Protein AF-A0A2E5E0V4-F1 (afdb_monomer_lite)

Secondary structure (DSSP, 8-state):
-HHHHHHHHHHHHHHHHHHHHHTS---TT----------S------GGGEEEEEE-SS-EEETTEEESSGGGS--SS--SEEEEEESSTTS-HHHHHHHHHHHHHTT-EEEEPPPP----

Foldseek 3Di:
DVVVVVVVVVVVVVVVVVVVVVPPDPPPDPPPVPPPPPPPDDDDDDPQQEWEWEDDPQWIQTVQGTDSAPVPRDDPDHHQEYEYDYPDPPDDPVSSVVNVVRCVVVPHHYDYDDDPPPPD

Radius of gyration: 24.07 Å; chains: 1; bounding box: 73×33×45 Å

pLDDT: mean 71.84, std 17.47, range [34.12, 91.56]

Sequence (120 aa):
MICRGFVDLLFILLCSTIVLLAQSVPLRGLLAEPAEAGVGGTRALHGDELALISVTETGVASDAGTGETLAELEWPQKPGTLIIVPSSEAITHHRIMQVWREAQKAGFEVELGVQPEGKS

Structure (mmCIF, N/CA/C/O backbone):
data_AF-A0A2E5E0V4-F1
#
_entry.id   AF-A0A2E5E0V4-F1
#
loop_
_atom_site.group_PDB
_atom_site.id
_atom_site.type_symbol
_atom_site.label_atom_id
_atom_site.label_alt_id
_atom_site.label_comp_id
_atom_site.label_asym_id
_atom_site.label_entity_id
_atom_site.label_seq_id
_atom_site.pdbx_PDB_ins_code
_atom_site.Cartn_x
_atom_site.Cartn_y
_atom_site.Cartn_z
_atom_site.occupancy
_atom_site.B_iso_or_equiv
_atom_site.auth_seq_id
_atom_site.auth_comp_id
_atom_site.auth_asym_id
_atom_site.auth_atom_id
_atom_site.pdbx_PDB_model_num
ATOM 1 N N . MET A 1 1 ? 52.822 -0.711 -33.756 1.00 53.72 1 MET A N 1
ATOM 2 C CA . MET A 1 1 ? 52.708 0.052 -32.488 1.00 53.72 1 MET A CA 1
ATOM 3 C C . MET A 1 1 ? 51.263 0.317 -32.043 1.00 53.72 1 MET A C 1
ATOM 5 O O . MET A 1 1 ? 51.060 0.438 -30.846 1.00 53.72 1 MET A O 1
ATOM 9 N N . ILE A 1 2 ? 50.260 0.317 -32.936 1.00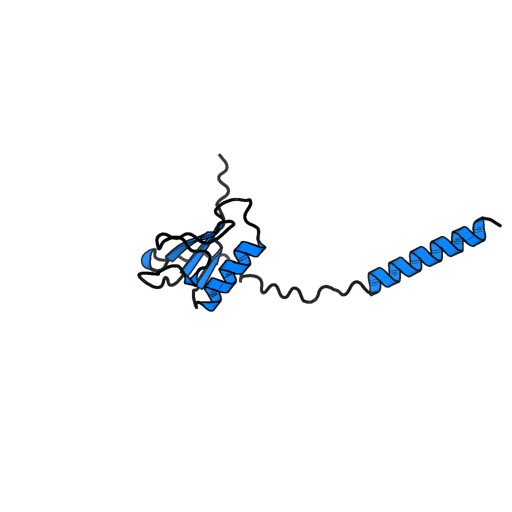 55.12 2 ILE A N 1
ATOM 10 C CA . ILE A 1 2 ? 48.830 0.530 -32.601 1.00 55.12 2 ILE A CA 1
ATOM 11 C C . ILE A 1 2 ? 48.220 -0.598 -31.739 1.00 55.12 2 ILE A C 1
ATOM 13 O O . ILE A 1 2 ? 47.411 -0.330 -30.856 1.00 55.12 2 ILE A O 1
ATOM 17 N N . CYS A 1 3 ? 48.657 -1.851 -31.917 1.00 59.25 3 CYS A N 1
ATOM 18 C CA . CYS A 1 3 ? 48.067 -2.988 -31.198 1.00 59.25 3 CYS A CA 1
ATOM 19 C C . CYS A 1 3 ? 48.337 -2.990 -29.685 1.00 59.25 3 CYS A C 1
ATOM 21 O O . CYS A 1 3 ? 47.575 -3.599 -28.947 1.00 59.25 3 CYS A O 1
ATOM 23 N N . ARG A 1 4 ? 49.394 -2.319 -29.206 1.00 68.06 4 ARG A N 1
ATOM 24 C CA . ARG A 1 4 ? 49.748 -2.326 -27.775 1.00 68.06 4 ARG A CA 1
ATOM 25 C C . ARG A 1 4 ? 48.824 -1.407 -26.968 1.00 68.06 4 ARG A C 1
ATOM 27 O O . ARG A 1 4 ? 48.266 -1.841 -25.974 1.00 68.06 4 ARG A O 1
ATOM 34 N N . GLY A 1 5 ? 48.556 -0.203 -27.483 1.00 75.50 5 GLY A N 1
ATOM 35 C CA . GLY A 1 5 ? 47.611 0.732 -26.859 1.00 75.50 5 GLY A CA 1
ATOM 36 C C . GLY A 1 5 ? 46.153 0.267 -26.922 1.00 75.50 5 GLY A C 1
ATOM 37 O O . GLY A 1 5 ? 45.390 0.527 -25.999 1.00 75.50 5 GLY A O 1
ATOM 38 N N . PHE A 1 6 ? 45.765 -0.466 -27.973 1.00 81.44 6 PHE A N 1
ATOM 39 C CA . PHE A 1 6 ? 44.418 -1.040 -28.071 1.00 81.44 6 PHE A CA 1
ATOM 40 C C . PHE A 1 6 ? 44.183 -2.148 -27.036 1.00 81.44 6 PHE A C 1
ATOM 42 O O . PHE A 1 6 ? 43.128 -2.187 -26.407 1.00 81.44 6 PHE A O 1
ATOM 49 N N . VAL A 1 7 ? 45.179 -3.016 -26.830 1.00 84.81 7 VAL A N 1
ATOM 50 C CA . VAL A 1 7 ? 45.111 -4.082 -25.820 1.00 84.81 7 VAL A CA 1
ATOM 51 C C . VAL A 1 7 ? 45.065 -3.492 -24.411 1.00 84.81 7 VAL A C 1
ATOM 53 O O . VAL A 1 7 ? 44.233 -3.924 -23.618 1.00 84.81 7 VAL A O 1
ATOM 56 N N . ASP A 1 8 ? 45.865 -2.462 -24.124 1.00 81.62 8 ASP A N 1
ATOM 57 C CA . ASP A 1 8 ? 45.834 -1.781 -22.824 1.00 81.62 8 ASP A CA 1
ATOM 58 C C . ASP A 1 8 ? 44.474 -1.110 -22.563 1.00 81.62 8 ASP A C 1
ATOM 60 O O . ASP A 1 8 ? 43.933 -1.209 -21.463 1.00 81.62 8 ASP A O 1
ATOM 64 N N . LEU A 1 9 ? 43.860 -0.495 -23.581 1.00 87.00 9 LEU A N 1
ATOM 65 C CA . LEU A 1 9 ? 42.538 0.127 -23.456 1.00 87.00 9 LEU A CA 1
ATOM 66 C C . LEU A 1 9 ? 41.428 -0.907 -23.201 1.00 87.00 9 LEU A C 1
ATOM 68 O O . LEU A 1 9 ? 40.582 -0.704 -22.330 1.00 87.00 9 LEU A O 1
ATOM 72 N N . LEU A 1 10 ? 41.450 -2.034 -23.921 1.00 89.19 10 LEU A N 1
ATOM 73 C CA . LEU A 1 10 ? 40.539 -3.161 -23.694 1.00 89.19 10 LEU A CA 1
ATOM 74 C C . LEU A 1 10 ? 40.698 -3.733 -22.286 1.00 89.19 10 LEU A C 1
ATOM 76 O O . LEU A 1 10 ? 39.705 -4.041 -21.631 1.00 89.19 10 LEU A O 1
ATOM 80 N N . PHE A 1 11 ? 41.937 -3.837 -21.811 1.00 90.19 11 PHE A N 1
ATOM 81 C CA . PHE A 1 11 ? 42.231 -4.342 -20.479 1.00 90.19 11 PHE A CA 1
ATOM 82 C C . PHE A 1 11 ? 41.713 -3.398 -19.388 1.00 90.19 11 PHE A C 1
ATOM 84 O O . PHE A 1 11 ? 41.083 -3.849 -18.434 1.00 90.19 11 PHE A O 1
ATOM 91 N N . ILE A 1 12 ? 41.887 -2.084 -19.558 1.00 90.19 12 ILE A N 1
ATOM 92 C CA . ILE A 1 12 ? 41.340 -1.075 -18.640 1.00 90.19 12 ILE A CA 1
ATOM 93 C C . ILE A 1 12 ? 39.805 -1.125 -18.621 1.00 90.19 12 ILE A C 1
ATOM 95 O O . ILE A 1 12 ? 39.207 -1.113 -17.544 1.00 90.19 12 ILE A O 1
ATOM 99 N N . LEU A 1 13 ? 39.158 -1.234 -19.785 1.00 90.56 13 LEU A N 1
ATOM 100 C CA . LEU A 1 13 ? 37.698 -1.358 -19.896 1.00 90.56 13 LEU A CA 1
ATOM 101 C C . LEU A 1 13 ? 37.171 -2.633 -19.229 1.00 90.56 13 LEU A C 1
ATOM 103 O O . LEU A 1 13 ? 36.180 -2.585 -18.498 1.00 90.56 13 LEU A O 1
ATOM 107 N N . LEU A 1 14 ? 37.849 -3.762 -19.436 1.00 91.56 14 LEU A N 1
ATOM 108 C CA . LEU A 1 14 ? 37.482 -5.038 -18.830 1.00 91.56 14 LEU A CA 1
ATOM 109 C C . LEU A 1 14 ? 37.613 -4.973 -17.301 1.00 91.56 14 LEU A C 1
ATOM 111 O O . LEU A 1 14 ? 36.672 -5.313 -16.587 1.00 91.56 14 LEU A O 1
ATOM 115 N N . CYS A 1 15 ? 38.744 -4.472 -16.800 1.00 88.75 15 CYS A N 1
ATOM 116 C CA . CYS A 1 15 ? 38.991 -4.307 -15.369 1.00 88.75 15 CYS A CA 1
ATOM 117 C C . CYS A 1 15 ? 37.983 -3.350 -14.718 1.00 88.75 15 CYS A C 1
ATOM 119 O O . CYS A 1 15 ? 37.451 -3.664 -13.656 1.00 88.75 15 CYS A O 1
ATOM 121 N N . SER A 1 16 ? 37.663 -2.227 -15.369 1.00 86.94 16 SER A N 1
ATOM 122 C CA . SER A 1 16 ? 36.637 -1.286 -14.901 1.00 86.94 16 SER A CA 1
ATOM 123 C C . SER A 1 16 ? 35.264 -1.956 -14.797 1.00 86.94 16 SER A C 1
ATOM 125 O O . SER A 1 16 ? 34.592 -1.848 -13.775 1.00 86.94 16 SER A O 1
ATOM 127 N N . THR A 1 17 ? 34.879 -2.737 -15.811 1.00 83.25 17 THR A N 1
ATOM 128 C CA . THR A 1 17 ? 33.597 -3.457 -15.824 1.00 83.25 17 THR A CA 1
ATOM 129 C C . THR A 1 17 ? 33.521 -4.499 -14.706 1.00 83.25 17 THR A C 1
ATOM 131 O O . THR A 1 17 ? 32.503 -4.598 -14.028 1.00 83.25 17 THR A O 1
ATOM 134 N N . ILE A 1 18 ? 34.604 -5.243 -14.459 1.00 84.00 18 ILE A N 1
ATOM 135 C CA . ILE A 1 18 ? 34.675 -6.222 -13.362 1.00 84.00 18 ILE A CA 1
ATOM 136 C C . ILE A 1 18 ? 34.565 -5.527 -12.003 1.00 84.00 18 ILE A C 1
ATOM 138 O O . ILE A 1 18 ? 33.846 -6.011 -11.135 1.00 84.00 18 ILE A O 1
ATOM 142 N N . VAL A 1 19 ? 35.231 -4.384 -11.814 1.00 81.50 19 VAL A N 1
ATOM 143 C CA . VAL A 1 19 ? 35.127 -3.602 -10.572 1.00 81.50 19 VAL A CA 1
ATOM 144 C C . VAL A 1 19 ? 33.713 -3.050 -10.385 1.00 81.50 19 VAL A C 1
ATOM 146 O O . VAL A 1 19 ? 33.182 -3.147 -9.284 1.00 81.50 19 VAL A O 1
ATOM 149 N N . LEU A 1 20 ? 33.070 -2.547 -11.443 1.00 77.06 20 LEU A N 1
ATOM 150 C CA . LEU A 1 20 ? 31.675 -2.094 -11.399 1.00 77.06 20 LEU A CA 1
ATOM 151 C C . LEU A 1 20 ? 30.708 -3.238 -11.062 1.00 77.06 20 LEU A C 1
ATOM 153 O O . LEU A 1 20 ? 29.798 -3.052 -10.261 1.00 77.06 20 LEU A O 1
ATOM 157 N N . LEU A 1 21 ? 30.925 -4.433 -11.616 1.00 70.25 21 LEU A N 1
ATOM 158 C CA . LEU A 1 21 ? 30.147 -5.628 -11.282 1.00 70.25 21 LEU A CA 1
ATOM 159 C C . LEU A 1 21 ? 30.424 -6.109 -9.849 1.00 70.25 21 LEU A C 1
ATOM 161 O O . LEU A 1 21 ? 29.501 -6.523 -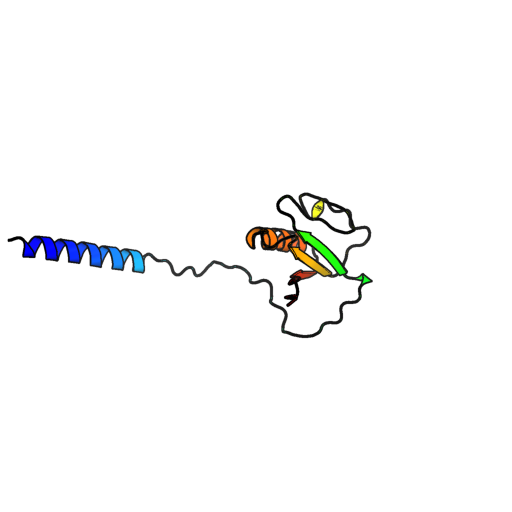9.156 1.00 70.25 21 LEU A O 1
ATOM 165 N N . ALA A 1 22 ? 31.660 -6.012 -9.360 1.00 69.44 22 ALA A N 1
ATOM 166 C CA . ALA A 1 22 ? 32.012 -6.375 -7.986 1.00 69.44 22 ALA A CA 1
ATOM 167 C C . ALA A 1 22 ? 31.484 -5.364 -6.950 1.00 69.44 22 ALA A C 1
ATOM 169 O O . ALA A 1 22 ? 31.159 -5.744 -5.828 1.00 69.44 22 ALA A O 1
ATOM 170 N N . GLN A 1 23 ? 31.375 -4.086 -7.328 1.00 56.03 23 GLN A N 1
AT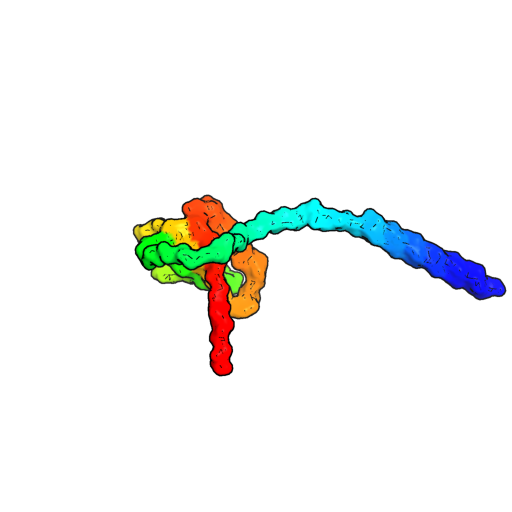OM 171 C CA . GLN A 1 23 ? 30.723 -3.032 -6.546 1.00 56.03 23 GLN A CA 1
ATOM 172 C C . GLN A 1 23 ? 29.211 -2.964 -6.766 1.00 56.03 23 GLN A C 1
ATOM 174 O O . GLN A 1 23 ? 28.547 -2.174 -6.090 1.00 56.03 23 GLN A O 1
ATOM 179 N N . SER A 1 24 ? 28.644 -3.786 -7.657 1.00 45.38 24 SER A N 1
ATOM 180 C CA . SER A 1 24 ? 27.205 -4.020 -7.668 1.00 45.38 24 SER A CA 1
ATOM 181 C C . SER A 1 24 ? 26.878 -4.791 -6.396 1.00 45.38 24 SER A C 1
ATOM 183 O O . SER A 1 24 ? 26.940 -6.015 -6.305 1.00 45.38 24 SER A O 1
ATOM 185 N N . VAL A 1 25 ? 26.650 -4.016 -5.339 1.00 53.81 25 VAL A N 1
ATOM 186 C CA . VAL A 1 25 ? 26.105 -4.488 -4.082 1.00 53.81 25 VAL A CA 1
ATOM 187 C C . VAL A 1 25 ? 24.909 -5.349 -4.474 1.00 53.81 25 VAL A C 1
ATOM 189 O O . VAL A 1 25 ? 24.013 -4.835 -5.153 1.00 53.81 25 VAL A O 1
ATOM 192 N N . PRO A 1 26 ? 24.868 -6.649 -4.124 1.00 47.03 26 PRO A N 1
ATOM 193 C CA . PRO A 1 26 ? 23.620 -7.369 -4.257 1.00 47.03 26 PRO A CA 1
ATOM 194 C C . PRO A 1 26 ? 22.630 -6.542 -3.449 1.00 47.03 26 PRO A C 1
ATOM 196 O O . PRO A 1 26 ? 22.895 -6.293 -2.273 1.00 47.03 26 PRO A O 1
ATOM 199 N N . LEU A 1 27 ? 21.553 -6.058 -4.073 1.00 44.16 27 LEU A N 1
ATOM 200 C CA . LEU A 1 27 ? 20.454 -5.348 -3.412 1.00 44.16 27 LEU A CA 1
ATOM 201 C C . LEU A 1 27 ? 19.730 -6.321 -2.457 1.00 44.16 27 LEU A C 1
ATOM 203 O O . LEU A 1 27 ? 18.546 -6.607 -2.581 1.00 44.16 27 LEU A O 1
ATOM 207 N N . ARG A 1 28 ? 20.469 -6.880 -1.498 1.00 43.69 28 ARG A N 1
ATOM 208 C CA . ARG A 1 28 ? 20.006 -7.553 -0.299 1.00 43.69 28 ARG A CA 1
ATOM 209 C C . ARG A 1 28 ? 19.521 -6.437 0.605 1.00 43.69 28 ARG A C 1
ATOM 211 O O . ARG A 1 28 ? 20.282 -5.927 1.419 1.00 43.69 28 ARG A O 1
ATOM 218 N N . GLY A 1 29 ? 18.286 -6.004 0.394 1.00 43.22 29 GLY A N 1
ATOM 219 C CA . GLY A 1 29 ? 17.699 -4.992 1.263 1.00 43.22 29 GLY A CA 1
ATOM 220 C C . GLY A 1 29 ? 16.795 -3.964 0.610 1.00 43.22 29 GLY A C 1
ATOM 221 O O . GLY A 1 29 ? 16.491 -2.978 1.268 1.00 43.22 29 GLY A O 1
ATOM 222 N N . LEU A 1 30 ? 16.237 -4.209 -0.579 1.00 35.59 30 LEU A N 1
ATOM 223 C CA . LEU A 1 30 ? 14.814 -3.885 -0.686 1.00 35.59 30 LEU A CA 1
ATOM 224 C C . LEU A 1 30 ? 14.083 -4.940 0.152 1.00 35.59 30 LEU A C 1
ATOM 226 O O . LEU A 1 30 ? 13.529 -5.902 -0.366 1.00 35.59 30 LEU A O 1
ATOM 230 N N . LEU A 1 31 ? 14.114 -4.744 1.476 1.00 41.22 31 LEU A N 1
ATOM 231 C CA . LEU A 1 31 ? 13.027 -5.124 2.373 1.00 41.22 31 LEU A CA 1
ATOM 232 C C . LEU A 1 31 ? 11.807 -4.303 1.928 1.00 41.22 31 LEU A C 1
ATOM 234 O O . LEU A 1 31 ? 11.318 -3.421 2.623 1.00 41.22 31 LEU A O 1
ATOM 238 N N . ALA A 1 32 ? 11.337 -4.545 0.706 1.00 44.22 32 ALA A N 1
ATOM 239 C CA . ALA A 1 32 ? 9.917 -4.534 0.499 1.00 44.22 32 ALA A CA 1
ATOM 240 C C . ALA A 1 32 ? 9.477 -5.717 1.348 1.00 44.22 32 ALA A C 1
ATOM 242 O O . ALA A 1 32 ? 9.672 -6.855 0.936 1.00 44.22 32 ALA A O 1
ATOM 243 N N . GLU A 1 33 ? 9.034 -5.454 2.579 1.00 43.03 33 GLU A N 1
ATOM 244 C CA . GLU A 1 33 ? 8.068 -6.333 3.221 1.00 43.03 33 GLU A CA 1
ATOM 245 C C . GLU A 1 33 ? 7.003 -6.536 2.144 1.00 43.03 33 GLU A C 1
ATOM 247 O O . GLU A 1 33 ? 6.296 -5.576 1.810 1.00 43.03 33 GLU A O 1
ATOM 252 N N . PRO A 1 34 ? 7.007 -7.689 1.448 1.00 46.28 34 PRO A N 1
ATOM 253 C CA . PRO A 1 34 ? 5.985 -7.920 0.461 1.00 46.28 34 PRO A CA 1
ATOM 254 C C . PRO A 1 34 ? 4.699 -7.877 1.271 1.00 46.28 34 PRO A C 1
ATOM 256 O O . PRO A 1 34 ? 4.636 -8.498 2.335 1.00 46.28 34 PRO A O 1
ATOM 259 N N . ALA A 1 35 ? 3.702 -7.119 0.812 1.00 47.62 35 ALA A N 1
ATOM 260 C CA . ALA A 1 35 ? 2.357 -7.317 1.324 1.00 47.62 35 ALA A CA 1
ATOM 261 C C . ALA A 1 35 ? 2.131 -8.832 1.302 1.00 47.62 35 ALA A C 1
ATOM 263 O O . ALA A 1 35 ? 2.396 -9.449 0.265 1.00 47.62 35 ALA A O 1
ATOM 264 N N . GLU A 1 36 ? 1.812 -9.431 2.453 1.00 45.75 36 GLU A N 1
ATOM 265 C CA . GLU A 1 36 ? 1.598 -10.870 2.542 1.00 45.75 36 GLU A CA 1
ATOM 266 C C . GLU A 1 36 ? 0.549 -11.217 1.490 1.00 45.75 36 GLU A C 1
ATOM 268 O O . GLU A 1 36 ? -0.631 -10.902 1.635 1.00 45.75 36 GLU A O 1
ATOM 273 N N . ALA A 1 37 ? 0.999 -11.767 0.361 1.00 47.75 37 ALA A N 1
ATOM 274 C CA . ALA A 1 37 ? 0.107 -12.207 -0.685 1.00 47.75 37 ALA A CA 1
ATOM 275 C C . ALA A 1 37 ? -0.634 -13.385 -0.070 1.00 47.75 37 ALA A C 1
ATOM 277 O O . ALA A 1 37 ? -0.042 -14.448 0.136 1.00 47.75 37 ALA A O 1
ATOM 278 N N . GLY A 1 38 ? -1.881 -13.129 0.331 1.00 43.53 38 GLY A N 1
ATOM 279 C CA . GLY A 1 38 ? -2.715 -14.072 1.052 1.00 43.53 38 GLY A CA 1
ATOM 280 C C . GLY A 1 38 ? -2.627 -15.453 0.420 1.00 43.53 38 GLY A C 1
ATOM 281 O O . GLY A 1 38 ? -2.663 -15.605 -0.804 1.00 43.53 38 GLY A O 1
ATOM 282 N N . VAL A 1 39 ? -2.462 -16.461 1.273 1.00 37.72 39 VAL A N 1
ATOM 283 C CA . VAL A 1 39 ? -2.446 -17.870 0.883 1.00 37.72 39 VAL A CA 1
ATOM 284 C C . VAL A 1 39 ? -3.751 -18.122 0.137 1.00 37.72 39 VAL A C 1
ATOM 286 O O . VAL A 1 39 ? -4.807 -18.067 0.757 1.00 37.72 39 VAL A O 1
ATOM 289 N N . GLY A 1 40 ? -3.687 -18.293 -1.188 1.00 34.12 40 GLY A N 1
ATOM 290 C CA . GLY A 1 40 ? -4.860 -18.369 -2.059 1.00 34.12 40 GLY A CA 1
ATOM 291 C C . GLY A 1 40 ? -5.965 -19.231 -1.449 1.00 34.12 40 GLY A C 1
ATOM 292 O O . GLY A 1 40 ? -5.850 -20.453 -1.376 1.00 34.12 40 GLY A O 1
ATOM 293 N N . GLY A 1 41 ? -7.015 -18.566 -0.977 1.00 40.47 41 GLY A N 1
ATOM 294 C CA . GLY A 1 41 ? -8.111 -19.150 -0.227 1.00 40.47 41 GLY A CA 1
ATOM 295 C C . GLY A 1 41 ? -9.303 -18.207 -0.289 1.00 40.47 41 GLY A C 1
ATOM 296 O O . GLY A 1 41 ? -9.158 -16.992 -0.198 1.00 40.47 41 GLY A O 1
ATOM 297 N N . THR A 1 42 ? -10.494 -18.758 -0.491 1.00 42.31 42 THR A N 1
ATOM 298 C CA . THR A 1 42 ? -11.730 -17.975 -0.504 1.00 42.31 42 THR A CA 1
ATOM 299 C C . THR A 1 42 ? -12.125 -17.666 0.939 1.00 42.31 42 THR A C 1
ATOM 301 O O . THR A 1 42 ? -12.784 -18.481 1.589 1.00 42.31 42 THR A O 1
ATOM 304 N N . ARG A 1 43 ? -11.700 -16.514 1.467 1.00 48.34 43 ARG A N 1
ATOM 305 C CA . ARG A 1 43 ? -12.206 -15.990 2.742 1.00 48.34 43 ARG A CA 1
ATOM 306 C C . ARG A 1 43 ? -13.492 -15.219 2.450 1.00 48.34 43 ARG A C 1
ATOM 308 O O . ARG A 1 43 ? -13.482 -14.240 1.713 1.00 48.34 43 ARG A O 1
ATOM 315 N N . ALA A 1 44 ? -14.614 -15.696 2.980 1.00 50.22 44 ALA A N 1
ATOM 316 C CA . ALA A 1 44 ? -15.869 -14.960 2.917 1.00 50.22 44 ALA A CA 1
ATOM 317 C C . ALA A 1 44 ? -15.807 -13.822 3.944 1.00 50.22 44 ALA A C 1
ATOM 319 O O . ALA A 1 44 ? -15.917 -14.064 5.145 1.00 50.22 44 ALA A O 1
ATOM 320 N N . LEU A 1 45 ? -15.579 -12.600 3.472 1.00 54.84 45 LEU A N 1
ATOM 321 C CA . LEU A 1 45 ? -15.649 -11.392 4.290 1.00 54.84 45 LEU A CA 1
ATOM 322 C C . LEU A 1 45 ? -17.116 -10.936 4.341 1.00 54.84 45 LEU A C 1
ATOM 324 O O . LEU A 1 45 ? -17.779 -10.865 3.305 1.00 54.84 45 LEU A O 1
ATOM 328 N N . HIS A 1 46 ? -17.650 -10.691 5.539 1.00 51.28 46 HIS A N 1
ATOM 329 C CA . HIS A 1 46 ? -18.989 -10.114 5.692 1.00 51.28 46 HIS A CA 1
ATOM 330 C C . HIS A 1 46 ? -18.927 -8.610 5.392 1.00 51.28 46 HIS A C 1
ATOM 332 O O . HIS A 1 46 ? -18.005 -7.927 5.830 1.00 51.28 46 HIS A O 1
ATOM 338 N N . GLY A 1 47 ? -19.902 -8.098 4.633 1.00 55.28 47 GLY A N 1
ATOM 339 C CA . GLY A 1 47 ? -19.889 -6.722 4.112 1.00 55.28 47 GLY A CA 1
ATOM 340 C C . GLY A 1 47 ? -19.828 -5.626 5.181 1.00 55.28 47 GLY A C 1
ATOM 341 O O . GLY A 1 47 ? -19.281 -4.564 4.914 1.00 55.28 47 GLY A O 1
ATOM 342 N N . ASP A 1 48 ? -20.298 -5.904 6.397 1.00 61.06 48 ASP A N 1
ATOM 343 C CA . ASP A 1 48 ? -20.308 -4.936 7.503 1.00 61.06 48 ASP A CA 1
ATOM 344 C C . ASP A 1 48 ? -18.912 -4.700 8.119 1.00 61.06 48 ASP A C 1
ATOM 346 O O . ASP A 1 48 ? -18.729 -3.790 8.926 1.00 61.06 48 ASP A O 1
ATOM 350 N N . GLU A 1 49 ? -17.913 -5.503 7.737 1.00 69.50 49 GLU A N 1
ATOM 351 C CA . GLU A 1 49 ? -16.527 -5.381 8.207 1.00 69.50 49 GLU A CA 1
ATOM 352 C C . GLU A 1 49 ? -15.585 -4.807 7.140 1.00 69.50 49 GLU A C 1
ATOM 354 O O . GLU A 1 49 ? -14.393 -4.645 7.407 1.00 69.50 49 GLU A O 1
ATOM 359 N N . LEU A 1 50 ? -16.105 -4.477 5.952 1.00 75.94 50 LEU A N 1
ATOM 360 C CA . LEU A 1 50 ? -15.315 -4.063 4.797 1.00 75.94 50 LEU A CA 1
ATOM 361 C C . LEU A 1 50 ? -15.517 -2.590 4.466 1.00 75.94 50 LEU A C 1
ATOM 363 O O . LEU A 1 50 ? -16.641 -2.115 4.333 1.00 75.94 50 LEU A O 1
ATOM 367 N N . ALA A 1 51 ? -14.413 -1.890 4.230 1.00 81.00 51 ALA A N 1
ATOM 368 C CA . ALA A 1 51 ? -14.434 -0.593 3.570 1.00 81.00 51 ALA A CA 1
ATOM 369 C C . ALA A 1 51 ? -13.574 -0.612 2.315 1.00 81.00 51 ALA A C 1
ATOM 371 O O . ALA A 1 51 ? -12.478 -1.175 2.306 1.00 81.00 51 ALA A O 1
ATOM 372 N N . LEU A 1 52 ? -14.060 0.042 1.264 1.00 83.56 52 LEU A N 1
ATOM 373 C CA . 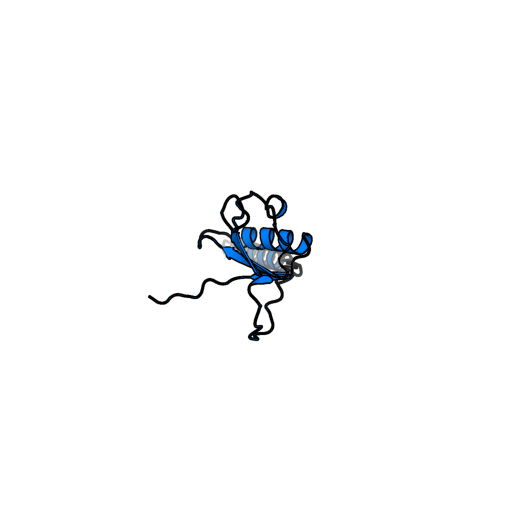LEU A 1 52 ? -13.337 0.194 0.013 1.00 83.56 52 LEU A CA 1
ATOM 374 C C . LEU A 1 52 ? -12.754 1.604 -0.076 1.00 83.56 52 LEU A C 1
ATOM 376 O O . LEU A 1 52 ? -13.451 2.589 0.158 1.00 83.56 52 LEU A O 1
ATOM 380 N N . ILE A 1 53 ? -11.472 1.696 -0.422 1.00 87.94 53 ILE A N 1
ATOM 381 C CA . ILE A 1 53 ? -10.801 2.964 -0.695 1.00 87.94 53 ILE A CA 1
ATOM 382 C C . ILE A 1 53 ? -10.298 2.966 -2.123 1.00 87.94 53 ILE A C 1
ATOM 384 O O . ILE A 1 53 ? -9.497 2.123 -2.522 1.00 87.94 53 ILE A O 1
ATOM 388 N N . SER A 1 54 ? -10.716 3.987 -2.856 1.00 87.81 54 SER A N 1
ATOM 389 C CA . SER A 1 54 ? -10.163 4.346 -4.147 1.00 87.81 54 SER A CA 1
ATOM 390 C C . SER A 1 54 ? -8.970 5.284 -3.962 1.00 87.81 54 SER A C 1
ATOM 392 O O . SER A 1 54 ? -9.099 6.378 -3.410 1.00 87.81 54 SER A O 1
ATOM 394 N N . VAL A 1 55 ? -7.799 4.885 -4.448 1.00 87.94 55 VAL A N 1
ATOM 395 C CA . VAL A 1 55 ? -6.582 5.705 -4.424 1.00 87.94 55 VAL A CA 1
ATOM 396 C C . VAL A 1 55 ? -6.487 6.516 -5.703 1.00 87.94 55 VAL A C 1
ATOM 398 O O . VAL A 1 55 ? -6.482 5.950 -6.793 1.00 87.94 55 VAL A O 1
ATOM 401 N N . THR A 1 56 ? -6.365 7.831 -5.553 1.00 88.25 56 THR A N 1
ATOM 402 C CA . THR A 1 56 ? -6.190 8.790 -6.651 1.00 88.25 56 THR A CA 1
ATOM 403 C C . THR A 1 56 ? -4.764 9.349 -6.652 1.00 88.25 56 THR A C 1
ATOM 405 O O . THR A 1 56 ? -3.963 9.060 -5.756 1.00 88.25 56 THR A O 1
ATOM 408 N N . GLU A 1 57 ? -4.423 10.164 -7.652 1.00 83.81 57 GLU A N 1
ATOM 409 C CA . GLU A 1 57 ? -3.097 10.794 -7.742 1.00 83.81 57 GLU A CA 1
ATOM 410 C C . GLU A 1 57 ? -2.802 11.705 -6.544 1.00 83.81 57 GLU A C 1
ATOM 412 O O . GLU A 1 57 ? -1.677 11.737 -6.049 1.00 83.81 57 GLU A O 1
ATOM 417 N N . THR A 1 58 ? -3.822 12.407 -6.048 1.00 82.81 58 THR A N 1
ATOM 418 C CA . THR A 1 58 ? -3.681 13.437 -5.012 1.00 82.81 58 THR A CA 1
ATOM 419 C C . THR A 1 58 ? -4.159 12.988 -3.635 1.00 82.81 58 THR A C 1
ATOM 421 O O . THR A 1 58 ? -3.862 13.651 -2.651 1.00 82.81 58 THR A O 1
ATOM 424 N N . GLY A 1 59 ? -4.877 11.867 -3.527 1.00 87.31 59 GLY A N 1
ATOM 425 C CA . GLY A 1 59 ? -5.553 11.519 -2.278 1.00 87.31 59 GLY A CA 1
ATOM 426 C C . GLY A 1 59 ? -6.204 10.144 -2.266 1.00 87.31 59 GLY A C 1
ATOM 427 O O . GLY A 1 59 ? -5.906 9.278 -3.094 1.00 87.31 59 GLY A O 1
ATOM 428 N N . VAL A 1 60 ? -7.114 9.963 -1.322 1.00 89.62 60 VAL A N 1
ATOM 429 C CA . VAL A 1 60 ? -7.921 8.765 -1.110 1.00 89.62 60 VAL A CA 1
ATOM 430 C C . VAL A 1 60 ? -9.400 9.138 -1.056 1.00 89.62 60 VAL A C 1
ATOM 432 O O . VAL A 1 60 ? -9.780 10.170 -0.505 1.00 89.62 60 VAL A O 1
ATOM 435 N N . ALA A 1 61 ? -10.236 8.292 -1.645 1.00 86.56 61 ALA A N 1
ATOM 436 C CA . ALA A 1 61 ? -11.683 8.444 -1.666 1.00 86.56 61 ALA A CA 1
ATOM 437 C C . ALA A 1 61 ? -12.351 7.171 -1.139 1.00 86.56 61 ALA A C 1
ATOM 439 O O . ALA A 1 61 ? -11.917 6.063 -1.441 1.00 86.56 61 ALA A O 1
ATOM 440 N N . SER A 1 62 ? -13.405 7.344 -0.356 1.00 86.69 62 SER A N 1
ATOM 441 C CA . SER A 1 62 ? -14.210 6.304 0.284 1.00 86.69 62 SER A CA 1
ATOM 442 C C . SER A 1 62 ? -15.665 6.774 0.328 1.00 86.69 62 SER A C 1
ATOM 444 O O . SER A 1 62 ? -15.946 7.956 0.121 1.00 86.69 62 SER A O 1
ATOM 446 N N . ASP A 1 63 ? -16.590 5.884 0.676 1.00 79.81 63 ASP A N 1
ATOM 447 C CA . ASP A 1 63 ? -17.967 6.257 1.026 1.00 79.81 63 ASP A CA 1
ATOM 448 C C . ASP A 1 63 ? -18.019 7.220 2.231 1.00 79.81 63 ASP A C 1
ATOM 450 O O . ASP A 1 63 ? -18.968 7.986 2.387 1.00 79.81 63 ASP A O 1
ATOM 454 N N . ALA A 1 64 ? -16.964 7.228 3.055 1.00 78.44 64 ALA A N 1
ATOM 455 C CA . ALA A 1 64 ? -16.755 8.173 4.153 1.00 78.44 64 ALA A CA 1
ATOM 456 C C . ALA A 1 64 ? -16.371 9.597 3.694 1.00 78.44 64 ALA A C 1
ATOM 458 O O . ALA A 1 64 ? -16.405 10.530 4.493 1.00 78.44 64 ALA A O 1
ATOM 459 N N . GLY A 1 65 ? -15.985 9.779 2.426 1.00 84.06 65 GLY A N 1
ATOM 460 C CA . GLY A 1 65 ? -15.561 11.062 1.868 1.00 84.06 65 GLY A CA 1
ATOM 461 C C . GLY A 1 65 ? -14.221 10.999 1.135 1.00 84.06 65 GLY A C 1
ATOM 462 O O . GLY A 1 65 ? -13.730 9.936 0.756 1.00 84.06 65 GLY A O 1
ATOM 463 N N . THR A 1 66 ? -13.625 12.169 0.917 1.00 86.62 66 THR A N 1
ATOM 464 C CA . THR A 1 66 ? -12.346 12.330 0.211 1.00 86.62 66 THR A CA 1
ATOM 465 C C . THR A 1 66 ? -11.351 13.081 1.082 1.00 86.62 66 THR A C 1
ATOM 467 O O . THR A 1 66 ? -11.706 14.118 1.638 1.00 86.62 66 THR A O 1
ATOM 470 N N . GLY A 1 67 ? -10.110 12.605 1.139 1.00 86.25 67 GLY A N 1
ATOM 471 C CA . GLY A 1 67 ? -9.008 13.261 1.845 1.00 86.25 67 GLY A CA 1
ATOM 472 C C . GLY A 1 67 ? -7.687 13.088 1.103 1.00 86.25 67 GLY A C 1
ATOM 473 O O . GLY A 1 67 ? -7.577 12.264 0.193 1.00 86.25 67 GLY A O 1
ATOM 474 N N . GLU A 1 68 ? -6.662 13.848 1.473 1.00 84.75 68 GLU A N 1
ATOM 475 C CA . GLU A 1 68 ? -5.304 13.643 0.946 1.00 84.75 68 GLU A CA 1
ATOM 476 C C . GLU A 1 68 ? -4.666 12.382 1.550 1.00 84.75 68 GLU A C 1
ATOM 478 O O . GLU A 1 68 ? -3.889 11.671 0.892 1.00 84.75 68 GLU A O 1
ATOM 483 N N . THR A 1 69 ? -5.056 12.077 2.790 1.00 83.12 69 THR A N 1
ATOM 484 C CA . THR A 1 69 ? -4.583 10.942 3.581 1.00 83.12 69 THR A CA 1
ATOM 485 C C . THR A 1 69 ? -5.730 10.134 4.184 1.00 83.12 69 THR A C 1
ATOM 487 O O . THR A 1 69 ? -6.846 10.613 4.376 1.00 83.12 69 THR A O 1
ATOM 490 N N . LEU A 1 70 ? -5.437 8.882 4.537 1.00 83.62 70 LEU A N 1
ATOM 491 C CA . LEU A 1 70 ? -6.376 7.974 5.210 1.00 83.62 70 LEU A CA 1
ATOM 492 C C . LEU A 1 70 ? -6.881 8.494 6.565 1.00 83.62 70 LEU A C 1
ATOM 494 O O . LEU A 1 70 ? -7.965 8.115 7.005 1.00 83.62 70 LEU A O 1
ATOM 498 N N . ALA A 1 71 ? -6.082 9.331 7.231 1.00 82.38 71 ALA A N 1
ATOM 499 C CA . ALA A 1 71 ? -6.381 9.881 8.550 1.00 82.38 71 ALA A CA 1
ATOM 500 C C . ALA A 1 71 ? -7.427 11.006 8.512 1.00 82.38 71 ALA A C 1
ATOM 502 O O . ALA A 1 71 ? -8.052 11.285 9.530 1.00 82.38 71 ALA A O 1
ATOM 503 N N . GLU A 1 72 ? -7.608 11.644 7.355 1.00 83.25 72 GLU A N 1
ATOM 504 C CA . GLU A 1 72 ? -8.602 12.704 7.149 1.00 83.25 72 GLU A CA 1
ATOM 505 C C . GLU A 1 72 ? -10.004 12.153 6.876 1.00 83.25 72 GLU A C 1
ATOM 507 O O . GLU A 1 72 ? -10.978 12.900 6.912 1.00 83.25 72 GLU A O 1
ATOM 512 N N . LEU A 1 73 ? -10.119 10.852 6.600 1.00 82.81 73 LEU A N 1
ATOM 513 C CA . LEU A 1 73 ? -11.404 10.206 6.378 1.00 82.81 73 LEU A CA 1
ATOM 514 C C . LEU A 1 73 ? -12.107 9.971 7.720 1.00 82.81 73 LEU A C 1
ATOM 516 O O . LEU A 1 73 ? -11.584 9.295 8.610 1.00 82.81 73 LEU A O 1
ATOM 520 N N . GLU A 1 74 ? -13.317 10.508 7.855 1.00 80.69 74 GLU A N 1
ATOM 521 C CA . GLU A 1 74 ? -14.167 10.276 9.020 1.00 80.69 74 GLU A CA 1
ATOM 522 C C . GLU A 1 74 ? -14.871 8.925 8.887 1.00 80.69 74 GLU A C 1
ATOM 524 O O . GLU A 1 74 ? -15.875 8.786 8.196 1.00 80.69 74 GLU A O 1
ATOM 529 N N . TRP A 1 75 ? -14.337 7.906 9.555 1.00 78.88 75 TRP A N 1
ATOM 530 C CA . TRP A 1 75 ? -14.924 6.568 9.563 1.00 78.88 75 TRP A CA 1
ATOM 531 C C . TRP A 1 75 ? -16.093 6.509 10.561 1.00 78.88 75 TRP A C 1
ATOM 533 O O . TRP A 1 75 ? -15.836 6.505 11.768 1.00 78.88 75 TRP A O 1
ATOM 543 N N . PRO A 1 76 ? -17.366 6.428 10.115 1.00 72.56 76 PRO A N 1
ATOM 544 C CA . PRO A 1 76 ? -18.510 6.372 11.032 1.00 72.56 76 PRO A CA 1
ATOM 545 C C . PRO A 1 76 ? -18.473 5.123 11.925 1.00 72.56 76 PRO A C 1
ATOM 547 O O . PRO A 1 76 ? -18.897 5.157 13.078 1.00 72.56 76 PRO A O 1
ATOM 550 N N . GLN A 1 77 ? -17.908 4.033 11.407 1.00 76.75 77 GLN A N 1
ATOM 551 C CA . GLN A 1 77 ? -17.537 2.838 12.149 1.00 76.75 77 GLN A CA 1
ATOM 552 C C . GLN A 1 77 ? -16.198 2.351 11.598 1.00 76.75 77 GLN A C 1
ATOM 554 O O . GLN A 1 77 ? -15.986 2.391 10.388 1.00 76.75 77 GLN A O 1
ATOM 559 N N . LYS A 1 78 ? -15.274 1.930 12.472 1.00 74.50 78 LYS A N 1
ATOM 560 C CA . LYS A 1 78 ? -13.960 1.452 12.031 1.00 74.50 78 LYS A CA 1
ATOM 561 C C . LYS A 1 78 ? -14.137 0.097 11.319 1.00 74.50 78 LYS A C 1
ATOM 563 O O . LYS A 1 78 ? -14.496 -0.859 12.009 1.00 74.50 78 LYS A O 1
ATOM 568 N N . PRO A 1 79 ? -13.901 -0.007 9.997 1.00 76.88 79 PRO A N 1
ATOM 569 C CA . PRO A 1 79 ? -13.948 -1.291 9.301 1.00 76.88 79 PRO A CA 1
ATOM 570 C C . PRO A 1 79 ? -12.869 -2.234 9.846 1.00 76.88 79 PRO A C 1
ATOM 572 O O . PRO A 1 79 ? -11.787 -1.788 10.240 1.00 76.88 79 PRO A O 1
ATOM 575 N N . GLY A 1 80 ? -13.163 -3.535 9.870 1.00 73.56 80 GLY A N 1
ATOM 576 C CA . GLY A 1 80 ? -12.187 -4.565 10.230 1.00 73.56 80 GLY A CA 1
ATOM 577 C C . GLY A 1 80 ? -11.132 -4.739 9.139 1.00 73.56 80 GLY A C 1
ATOM 578 O O . GLY A 1 80 ? -9.939 -4.824 9.436 1.00 73.56 80 GLY A O 1
ATOM 579 N N . THR A 1 81 ? -11.568 -4.687 7.879 1.00 81.00 81 THR A N 1
ATOM 580 C CA . THR A 1 81 ? -10.733 -4.889 6.697 1.00 81.00 81 THR A CA 1
ATOM 581 C C . THR A 1 81 ? -10.917 -3.756 5.689 1.00 81.00 81 THR A C 1
ATOM 583 O O . THR A 1 81 ? -12.027 -3.310 5.395 1.00 81.00 81 THR A O 1
ATOM 586 N N . LEU A 1 82 ? -9.802 -3.289 5.137 1.00 85.00 82 LEU A N 1
ATOM 587 C CA . LEU A 1 82 ? -9.727 -2.199 4.181 1.00 85.00 82 LEU A CA 1
ATOM 588 C C . LEU A 1 82 ? -9.225 -2.710 2.834 1.00 85.00 82 LEU A C 1
ATOM 590 O O . LEU A 1 82 ? -8.115 -3.234 2.738 1.00 85.00 82 LEU A O 1
ATOM 594 N N . ILE A 1 83 ? -10.038 -2.535 1.794 1.00 84.50 83 ILE A N 1
ATOM 595 C CA . ILE A 1 83 ? -9.701 -2.905 0.421 1.00 84.50 83 ILE A CA 1
ATOM 596 C C . ILE A 1 83 ? -9.199 -1.663 -0.306 1.00 84.50 83 ILE A C 1
ATOM 598 O O . ILE A 1 83 ? -9.944 -0.704 -0.505 1.00 84.50 83 ILE A O 1
ATOM 602 N N . ILE A 1 84 ? -7.939 -1.691 -0.730 1.00 86.81 84 ILE A N 1
ATOM 603 C CA . ILE A 1 84 ? -7.328 -0.596 -1.490 1.00 86.81 84 ILE A CA 1
ATOM 604 C C . ILE A 1 84 ? -7.442 -0.899 -2.980 1.00 86.81 84 ILE A C 1
ATOM 606 O O . ILE A 1 84 ? -6.936 -1.921 -3.442 1.00 86.81 84 ILE A O 1
ATOM 610 N N . VAL A 1 85 ? -8.067 0.008 -3.728 1.00 86.50 85 VAL A N 1
ATOM 611 C CA . VAL A 1 85 ? -8.283 -0.100 -5.174 1.00 86.50 85 VAL A CA 1
ATOM 612 C C . VAL A 1 85 ? -7.701 1.138 -5.869 1.00 86.50 85 VAL A C 1
ATOM 614 O O . VAL A 1 85 ? -7.994 2.260 -5.458 1.00 86.50 85 VAL A O 1
ATOM 617 N N . PRO A 1 86 ? -6.867 0.997 -6.911 1.00 85.00 86 PRO A N 1
ATOM 618 C CA . PRO A 1 86 ? -6.439 2.140 -7.715 1.00 85.00 86 PRO A CA 1
ATOM 619 C C . PRO A 1 86 ? -7.620 2.718 -8.511 1.00 85.00 86 PRO A C 1
ATOM 621 O O . PRO A 1 86 ? -8.378 1.971 -9.124 1.00 85.00 86 PRO A O 1
ATOM 624 N N . SER A 1 87 ? -7.755 4.047 -8.563 1.00 85.81 87 SER A N 1
ATOM 625 C CA . SER A 1 87 ? -8.798 4.696 -9.373 1.00 85.81 87 SER A CA 1
ATOM 626 C C . SER A 1 87 ? -8.533 4.611 -10.880 1.00 85.81 87 SER A C 1
ATOM 628 O O . SER A 1 87 ? -9.439 4.823 -11.683 1.00 85.81 87 SER A O 1
ATOM 630 N N . SER A 1 88 ? -7.278 4.382 -11.276 1.00 81.81 88 SER A N 1
ATOM 631 C CA . SER A 1 88 ? -6.844 4.262 -12.669 1.00 81.81 88 SER A CA 1
ATOM 632 C C . SER A 1 88 ? -5.517 3.503 -12.777 1.00 81.81 88 SER A C 1
ATOM 634 O O . SER A 1 88 ? -4.765 3.392 -11.808 1.00 81.81 88 SER A O 1
ATOM 636 N N . GLU A 1 89 ? -5.186 3.037 -13.982 1.00 79.81 89 GLU A N 1
ATOM 637 C CA . GLU A 1 89 ? -3.897 2.390 -14.285 1.00 79.81 89 GLU A CA 1
ATOM 638 C C . GLU A 1 89 ? -2.692 3.339 -14.157 1.00 79.81 89 GLU A C 1
ATOM 640 O O . GLU A 1 89 ? -1.551 2.892 -14.052 1.00 79.81 89 GLU A O 1
ATOM 645 N N . ALA A 1 90 ? -2.929 4.655 -14.143 1.00 79.69 90 ALA A N 1
ATOM 646 C CA . ALA A 1 90 ? -1.880 5.658 -13.975 1.00 79.69 90 ALA A CA 1
ATOM 647 C C . ALA A 1 90 ? -1.348 5.723 -12.531 1.00 79.69 90 ALA A C 1
ATOM 649 O O . ALA A 1 90 ? -0.273 6.279 -12.286 1.00 79.69 90 ALA A O 1
ATOM 650 N N . ILE A 1 91 ? -2.076 5.152 -11.564 1.00 82.25 91 ILE A N 1
ATOM 651 C CA . ILE A 1 91 ? -1.673 5.176 -10.162 1.00 82.25 91 ILE A CA 1
ATOM 652 C C . ILE A 1 91 ? -0.448 4.290 -9.958 1.00 82.25 91 ILE A C 1
ATOM 654 O O . ILE A 1 91 ? -0.467 3.073 -10.136 1.00 82.25 91 ILE A O 1
ATOM 658 N N . THR A 1 92 ? 0.644 4.923 -9.536 1.00 85.19 92 THR A N 1
ATOM 659 C CA . THR A 1 92 ? 1.903 4.214 -9.319 1.00 85.19 92 THR A CA 1
ATOM 660 C C . THR A 1 92 ? 1.797 3.222 -8.162 1.00 85.19 92 THR A C 1
ATOM 662 O O . THR A 1 92 ? 1.203 3.502 -7.118 1.00 85.19 92 THR A O 1
ATOM 665 N N . HIS A 1 93 ? 2.487 2.088 -8.298 1.00 80.62 93 HIS A N 1
ATOM 666 C CA . HIS A 1 93 ? 2.618 1.106 -7.221 1.00 80.62 93 HIS A CA 1
ATOM 667 C C . HIS A 1 93 ? 3.149 1.732 -5.917 1.00 80.62 93 HIS A C 1
ATOM 669 O O . HIS A 1 93 ? 2.695 1.388 -4.830 1.00 80.62 93 HIS A O 1
ATOM 675 N N . HIS A 1 94 ? 4.055 2.712 -6.014 1.00 85.00 94 HIS A N 1
ATOM 676 C CA . HIS A 1 94 ? 4.569 3.446 -4.856 1.00 85.00 94 HIS A CA 1
ATOM 677 C C . HIS A 1 94 ? 3.453 4.146 -4.064 1.00 85.00 94 HIS A C 1
ATOM 679 O O . HIS A 1 94 ? 3.443 4.088 -2.834 1.00 85.00 94 HIS A O 1
ATOM 685 N N . ARG A 1 95 ? 2.493 4.776 -4.754 1.00 84.31 95 ARG A N 1
ATOM 686 C CA . ARG A 1 95 ? 1.355 5.445 -4.113 1.00 84.31 95 ARG A CA 1
ATOM 687 C C . ARG A 1 95 ? 0.445 4.442 -3.407 1.00 84.31 95 ARG A C 1
ATOM 689 O O . ARG A 1 95 ? 0.072 4.679 -2.263 1.00 84.31 95 ARG A O 1
ATOM 696 N N . ILE A 1 96 ? 0.161 3.301 -4.036 1.00 85.44 96 ILE A N 1
ATOM 697 C CA . ILE A 1 96 ? -0.621 2.218 -3.415 1.00 85.44 96 ILE A CA 1
ATOM 698 C C . ILE A 1 96 ? 0.065 1.705 -2.146 1.00 85.44 96 ILE A C 1
ATOM 700 O O . ILE A 1 96 ? -0.573 1.602 -1.102 1.00 85.44 96 ILE A O 1
ATOM 704 N N . MET A 1 97 ? 1.378 1.466 -2.197 1.00 85.69 97 MET A N 1
ATOM 705 C CA . MET A 1 97 ? 2.140 1.013 -1.029 1.00 85.69 97 MET A CA 1
ATOM 706 C C . MET A 1 97 ? 2.198 2.059 0.087 1.00 85.69 97 MET A C 1
ATOM 708 O O . MET A 1 97 ? 2.224 1.697 1.263 1.00 85.69 97 MET A O 1
ATOM 712 N 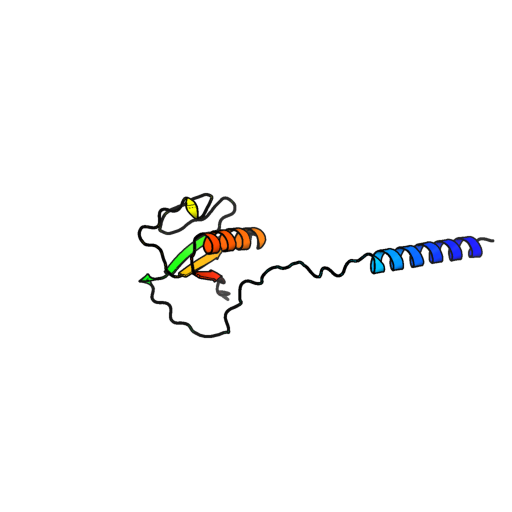N . GLN A 1 98 ? 2.206 3.350 -0.249 1.00 88.06 98 GLN A N 1
ATOM 713 C CA . GLN A 1 98 ? 2.118 4.416 0.745 1.00 88.06 98 GLN A CA 1
ATOM 714 C C . GLN A 1 98 ? 0.784 4.349 1.501 1.00 88.06 98 GLN A C 1
ATOM 716 O O . GLN A 1 98 ? 0.791 4.278 2.728 1.00 88.06 98 GLN A O 1
ATOM 721 N N . VAL A 1 99 ? -0.337 4.300 0.774 1.00 87.19 99 VAL A N 1
ATOM 722 C CA . VAL A 1 99 ? -1.684 4.200 1.361 1.00 87.19 99 VAL A CA 1
ATOM 723 C C . VAL A 1 99 ? -1.831 2.904 2.169 1.00 87.19 99 VAL A C 1
ATOM 725 O O . VAL A 1 99 ? -2.363 2.919 3.274 1.00 87.19 99 VAL A O 1
ATOM 728 N N . TRP A 1 100 ? -1.276 1.792 1.683 1.00 87.69 100 TRP A N 1
ATOM 729 C CA . TRP A 1 100 ? -1.256 0.517 2.405 1.00 87.69 100 TRP A CA 1
ATOM 730 C C . TRP A 1 100 ? -0.529 0.611 3.754 1.00 87.69 100 TRP A C 1
ATOM 732 O O . TRP A 1 100 ? -1.054 0.170 4.777 1.00 87.69 100 TRP A O 1
ATOM 742 N N . ARG A 1 101 ? 0.644 1.258 3.797 1.00 86.38 101 ARG A N 1
ATOM 743 C CA . ARG A 1 101 ? 1.375 1.488 5.057 1.00 86.38 101 ARG A CA 1
ATOM 744 C C . ARG A 1 101 ? 0.624 2.420 6.002 1.00 86.38 101 ARG A C 1
ATOM 746 O O . ARG A 1 101 ? 0.687 2.230 7.215 1.00 86.38 101 ARG A O 1
ATOM 753 N N . GLU A 1 102 ? -0.046 3.440 5.473 1.00 88.12 102 GLU A N 1
ATOM 754 C CA . GLU A 1 102 ? -0.891 4.334 6.271 1.00 88.12 102 GLU A CA 1
ATOM 755 C C . GLU A 1 102 ? -2.044 3.555 6.921 1.00 88.12 102 GLU A C 1
ATOM 757 O O . GLU A 1 102 ? -2.267 3.686 8.125 1.00 88.12 102 GLU A O 1
ATOM 762 N N . ALA A 1 103 ? -2.698 2.668 6.167 1.00 86.12 103 ALA A N 1
ATOM 763 C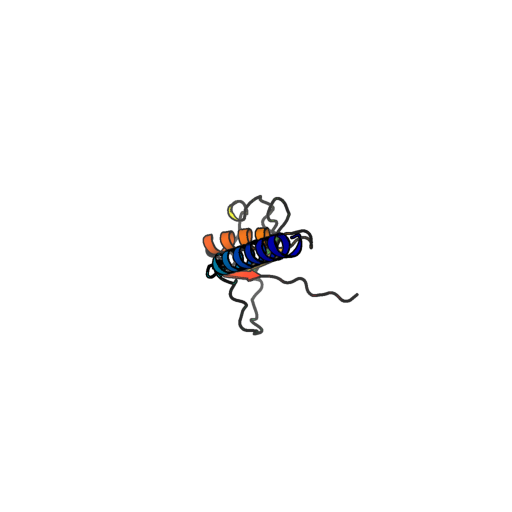 CA . ALA A 1 103 ? -3.779 1.826 6.671 1.00 86.12 103 ALA A CA 1
ATOM 764 C C . ALA A 1 103 ? -3.292 0.835 7.747 1.00 86.12 103 ALA A C 1
ATOM 766 O O . ALA A 1 103 ? -3.915 0.719 8.804 1.00 86.12 103 ALA A O 1
ATOM 767 N N . GLN A 1 104 ? -2.133 0.197 7.557 1.00 84.81 104 GLN A N 1
ATOM 768 C CA . GLN A 1 104 ? -1.548 -0.663 8.592 1.00 84.81 104 GLN A CA 1
ATOM 769 C C . GLN A 1 104 ? -1.205 0.103 9.876 1.00 84.81 104 GLN A C 1
ATOM 771 O O . GLN A 1 104 ? -1.495 -0.371 10.974 1.00 84.81 104 GLN A O 1
ATOM 776 N N . LYS A 1 105 ? -0.632 1.311 9.769 1.00 86.06 105 LYS A N 1
ATOM 777 C CA . LYS A 1 105 ? -0.327 2.156 10.940 1.00 86.06 105 LYS A CA 1
ATOM 778 C C . LYS A 1 105 ? -1.578 2.584 11.701 1.00 86.06 105 LYS A C 1
ATOM 780 O O . LYS A 1 105 ? -1.530 2.712 12.921 1.00 86.06 105 LYS A O 1
ATOM 785 N N . ALA A 1 106 ? -2.688 2.785 10.998 1.00 83.19 106 ALA A N 1
ATOM 786 C CA . ALA A 1 106 ? -3.986 3.062 11.603 1.00 83.19 106 ALA A CA 1
ATOM 787 C C . ALA A 1 106 ? -4.652 1.803 12.208 1.00 83.19 106 ALA A C 1
ATOM 789 O O . ALA A 1 106 ? -5.710 1.893 12.840 1.00 83.19 106 ALA A O 1
ATOM 790 N N . GLY A 1 107 ? -4.020 0.631 12.079 1.00 82.31 107 GLY A N 1
ATOM 791 C CA . GLY A 1 107 ? -4.464 -0.626 12.673 1.00 82.31 107 GLY A CA 1
ATOM 792 C C . GLY A 1 107 ? -5.652 -1.245 11.946 1.00 82.31 107 GLY A C 1
ATOM 793 O O . GLY A 1 107 ? -6.558 -1.743 12.610 1.00 82.31 107 GLY A O 1
ATOM 794 N N . PHE A 1 108 ? -5.684 -1.136 10.619 1.00 82.50 108 PHE A N 1
ATOM 795 C CA . PHE A 1 108 ? -6.620 -1.859 9.762 1.00 82.50 108 PHE A CA 1
ATOM 796 C C . PHE A 1 108 ? -5.983 -3.154 9.244 1.00 82.50 108 PHE A C 1
ATOM 798 O O . PHE A 1 108 ? -4.782 -3.171 8.963 1.00 82.50 108 PHE A O 1
ATOM 805 N N . GLU A 1 109 ? -6.774 -4.217 9.065 1.00 81.00 109 GLU A N 1
ATOM 806 C CA . GLU A 1 109 ? -6.365 -5.306 8.171 1.00 81.00 109 GLU A CA 1
ATOM 807 C C . GLU A 1 109 ? -6.490 -4.798 6.733 1.00 81.00 109 GLU A C 1
ATOM 809 O O . GLU A 1 109 ? -7.518 -4.234 6.371 1.00 81.00 109 GLU A O 1
ATOM 814 N N . VAL A 1 110 ? -5.446 -4.932 5.917 1.00 77.25 110 VAL A N 1
ATOM 815 C CA . VAL A 1 110 ? -5.418 -4.328 4.579 1.00 77.25 110 VAL A CA 1
ATOM 816 C C . VAL A 1 110 ? -5.284 -5.408 3.525 1.00 77.25 110 VAL A C 1
ATOM 818 O O . VAL A 1 110 ? -4.284 -6.126 3.497 1.00 77.25 110 VAL A O 1
ATOM 821 N N . GLU A 1 111 ? -6.250 -5.464 2.616 1.00 77.38 111 GLU A N 1
ATOM 822 C CA . GLU A 1 111 ? -6.203 -6.310 1.429 1.00 77.38 111 GLU A CA 1
ATOM 823 C C . GLU A 1 111 ? -6.068 -5.441 0.171 1.00 77.38 111 GLU A C 1
ATOM 825 O O . GLU A 1 111 ? -6.636 -4.351 0.055 1.00 77.38 111 GLU A O 1
ATOM 830 N N . LEU A 1 112 ? -5.270 -5.908 -0.789 1.00 72.12 112 LEU A N 1
ATOM 831 C CA . LEU A 1 112 ? -5.109 -5.233 -2.073 1.00 72.12 112 LEU A CA 1
ATOM 832 C C . LEU A 1 112 ? -6.189 -5.740 -3.028 1.00 72.12 112 LEU A C 1
ATOM 834 O O . LEU A 1 112 ? -6.182 -6.906 -3.422 1.00 72.12 112 LEU A O 1
ATOM 838 N N . GLY A 1 113 ? -7.111 -4.856 -3.405 1.00 63.84 113 GLY A N 1
ATOM 839 C CA . GLY A 1 113 ? -8.094 -5.146 -4.435 1.00 63.84 113 GLY A CA 1
ATOM 840 C C . GLY A 1 113 ? -7.430 -5.098 -5.805 1.00 63.84 113 GLY A C 1
ATOM 841 O O . GLY A 1 113 ? -6.875 -4.074 -6.202 1.00 63.84 113 GLY A O 1
ATOM 842 N N . VAL A 1 114 ? -7.485 -6.204 -6.541 1.00 57.12 114 VAL A N 1
ATOM 843 C CA . VAL A 1 114 ? -7.066 -6.248 -7.947 1.00 57.12 114 VAL A CA 1
ATOM 844 C C . VAL A 1 114 ? -8.298 -6.022 -8.811 1.00 57.12 114 VAL A C 1
ATOM 846 O O . VAL A 1 114 ? -9.331 -6.655 -8.589 1.00 57.12 114 VAL A O 1
ATOM 849 N N . GLN A 1 115 ? -8.206 -5.131 -9.798 1.00 48.75 115 GLN A N 1
ATOM 850 C CA . GLN A 1 115 ? -9.270 -4.981 -10.784 1.00 48.75 115 GLN A CA 1
ATOM 851 C C . GLN A 1 115 ? -9.393 -6.310 -11.548 1.00 48.75 115 GLN A C 1
ATOM 853 O O . GLN A 1 115 ? -8.389 -6.777 -12.094 1.00 48.75 115 GLN A O 1
ATOM 858 N N . PRO A 1 116 ? -10.565 -6.972 -11.563 1.00 46.59 116 PRO A N 1
ATOM 859 C CA . PRO A 1 116 ? -10.727 -8.177 -12.358 1.00 46.59 116 PRO A CA 1
ATOM 860 C C . PRO A 1 116 ? -10.545 -7.791 -13.824 1.00 46.59 116 PRO A C 1
ATOM 862 O O . PRO A 1 116 ? -11.187 -6.849 -14.291 1.00 46.59 116 PRO A O 1
ATOM 865 N N . GLU A 1 117 ? -9.664 -8.493 -14.540 1.00 43.72 117 GLU A N 1
ATOM 866 C CA . GLU A 1 117 ? -9.506 -8.326 -15.984 1.00 43.72 117 GLU A CA 1
ATOM 867 C C . GLU A 1 117 ? -10.848 -8.624 -16.668 1.00 43.72 117 GLU A C 1
ATOM 869 O O . GLU A 1 117 ? -11.199 -9.770 -16.958 1.00 43.72 117 GLU A O 1
ATOM 874 N N . GLY A 1 118 ? -11.631 -7.575 -16.902 1.00 38.78 118 GLY A N 1
ATOM 875 C CA . GLY A 1 118 ? -12.812 -7.622 -17.740 1.00 38.78 118 GLY A CA 1
ATOM 876 C C . GLY A 1 118 ? -12.360 -7.781 -19.182 1.00 38.78 118 GLY A C 1
ATOM 877 O O . GLY A 1 118 ? -12.117 -6.793 -19.868 1.00 38.78 118 GLY A O 1
ATOM 878 N N . LYS A 1 119 ? -12.236 -9.026 -19.651 1.00 37.34 119 LYS A N 1
ATOM 879 C CA . LYS A 1 119 ? -12.238 -9.310 -21.088 1.00 37.34 119 LYS A CA 1
ATOM 880 C C . LYS A 1 119 ? -13.625 -8.957 -21.616 1.00 37.34 119 LYS A C 1
ATOM 882 O O . LYS A 1 119 ? -14.554 -9.751 -21.467 1.00 37.34 119 LYS A O 1
ATOM 887 N N . SER A 1 120 ? -13.755 -7.746 -22.152 1.00 39.09 120 SER A N 1
ATOM 888 C CA . SER A 1 120 ? -14.893 -7.361 -22.984 1.00 39.09 120 SER A CA 1
ATOM 889 C C . SER A 1 120 ? -14.732 -7.876 -24.406 1.00 39.09 120 SER A C 1
ATOM 891 O O . SER A 1 120 ? -13.576 -8.040 -24.859 1.00 39.09 120 SER A O 1
#